Protein AF-X1S4Y1-F1 (afdb_monomer_lite)

Sequence (110 aa):
KPGKLRLITLTTATKDKNADFQKDFRKLRMRLLRRHLLMDYIRCRETTKSGLRHEHILFRGSYIEQVFLSHLWSEIHGTPVVDIRKVSGKRALASYLAKYASKGITARTS

InterPro domains:
  IPR056906 Replication-associated protein ORF2/G2P domain [PF23343] (7-104)

Foldseek 3Di:
DWAAKKKKKDKDPDLPPPQPVVVLVVVLVVVCVVVQAFAFWKKFWDADPVNIIMMMIITIGYDDPLQNSLVSSCVRRVGSDMDMGGQDDPVSVVVVVVVRVVRDMDGDHD

Secondary structure (DSSP, 8-state):
-PPEEEEEEEE-SS--TTS-HHHHHHHHHHHHHTTTSEEEEEEEEEE-TTS-EEEEEEEEES---HHHHHHHHHHHHS---EEEEE--SHHHHHHHHHHHHTT-EEEE--

Structure (mmCIF, N/CA/C/O backbone):
data_AF-X1S4Y1-F1
#
_entry.id   AF-X1S4Y1-F1
#
loop_
_atom_site.group_PDB
_atom_site.id
_atom_site.type_symbol
_atom_site.label_atom_id
_atom_site.label_alt_id
_atom_site.label_comp_id
_atom_site.label_asym_id
_atom_site.label_entity_id
_atom_site.label_seq_id
_atom_site.pdbx_PDB_ins_code
_atom_site.Cartn_x
_atom_site.Cartn_y
_atom_site.Cartn_z
_atom_site.occupancy
_atom_site.B_iso_or_equiv
_atom_site.auth_seq_id
_atom_site.auth_comp_id
_atom_site.auth_asym_id
_atom_site.auth_atom_id
_atom_site.pdbx_PDB_model_num
ATOM 1 N N . LYS A 1 1 ? -17.287 10.650 9.305 1.00 44.12 1 LYS A N 1
ATOM 2 C CA . LYS A 1 1 ? -16.535 9.747 10.222 1.00 44.12 1 LYS A CA 1
ATOM 3 C C . LYS A 1 1 ? -15.079 9.715 9.774 1.00 44.12 1 LYS A C 1
ATOM 5 O O . LYS A 1 1 ? -14.879 9.565 8.574 1.00 44.12 1 LYS A O 1
ATOM 10 N N . PRO A 1 2 ? -14.081 9.847 10.663 1.00 57.41 2 PRO A N 1
ATOM 11 C CA . PRO A 1 2 ? -12.692 9.656 10.255 1.00 57.41 2 PRO A CA 1
ATOM 12 C C . PRO A 1 2 ? -12.543 8.243 9.666 1.00 57.41 2 PRO A C 1
ATOM 14 O O . PRO A 1 2 ? -12.979 7.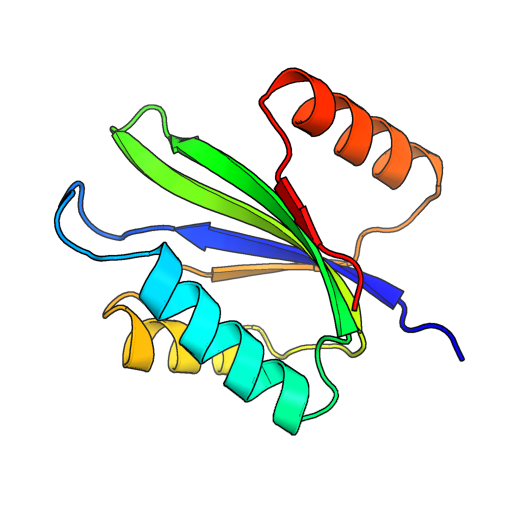271 10.285 1.00 57.41 2 PRO A O 1
ATOM 17 N N . GLY A 1 3 ? -12.018 8.131 8.440 1.00 67.31 3 GLY A N 1
ATOM 18 C CA . GLY A 1 3 ? -11.812 6.839 7.775 1.00 67.31 3 GLY A CA 1
ATOM 19 C C . GLY A 1 3 ? -10.973 5.884 8.634 1.00 67.31 3 GLY A C 1
ATOM 20 O O . GLY A 1 3 ? -10.201 6.319 9.489 1.00 67.31 3 GLY A O 1
ATOM 21 N N . LYS A 1 4 ? -11.113 4.567 8.438 1.00 80.81 4 LYS A N 1
ATOM 22 C CA . LYS A 1 4 ? -10.296 3.592 9.190 1.00 80.81 4 LYS A CA 1
ATOM 23 C C . LYS A 1 4 ? -8.836 3.657 8.715 1.00 80.81 4 LYS A C 1
ATOM 25 O O . LYS A 1 4 ? -8.577 3.923 7.540 1.00 80.81 4 LYS A O 1
ATOM 30 N N . LEU A 1 5 ? -7.900 3.381 9.624 1.00 84.31 5 LEU A N 1
ATOM 31 C CA . LEU A 1 5 ? -6.481 3.239 9.294 1.00 84.31 5 LEU A CA 1
ATOM 32 C C . LEU A 1 5 ? -6.218 1.902 8.600 1.00 84.31 5 LEU A C 1
ATOM 34 O O . LEU A 1 5 ? -6.747 0.858 8.996 1.00 84.31 5 LEU A O 1
ATOM 38 N N . ARG A 1 6 ? -5.406 1.948 7.550 1.00 86.44 6 ARG A N 1
ATOM 39 C CA . ARG A 1 6 ? -5.059 0.803 6.707 1.00 86.44 6 ARG A CA 1
ATOM 40 C C . ARG A 1 6 ? -3.612 0.899 6.264 1.00 86.44 6 ARG A C 1
ATOM 42 O O . ARG A 1 6 ? -3.057 1.990 6.184 1.00 86.44 6 ARG A O 1
ATOM 49 N N . LEU A 1 7 ? -3.032 -0.251 5.971 1.00 86.56 7 LEU A N 1
ATOM 50 C CA . LEU A 1 7 ? -1.685 -0.380 5.454 1.00 86.56 7 LEU A CA 1
ATOM 51 C C . LEU A 1 7 ? -1.748 -0.842 4.003 1.00 86.56 7 LEU A C 1
ATOM 53 O O . LEU A 1 7 ? -2.413 -1.832 3.714 1.00 86.56 7 LEU A O 1
ATOM 57 N N . ILE A 1 8 ? -1.030 -0.148 3.130 1.00 88.44 8 ILE A N 1
ATOM 58 C CA . ILE A 1 8 ? -0.677 -0.609 1.791 1.00 88.44 8 ILE A CA 1
ATOM 59 C C . ILE A 1 8 ? 0.820 -0.866 1.762 1.00 88.44 8 ILE A C 1
ATOM 61 O O . ILE A 1 8 ? 1.607 -0.099 2.315 1.00 88.44 8 ILE A O 1
ATOM 65 N N . THR A 1 9 ? 1.198 -1.918 1.066 1.00 88.06 9 THR A N 1
ATOM 66 C CA . THR A 1 9 ? 2.572 -2.267 0.765 1.00 88.06 9 THR A CA 1
ATOM 67 C C . THR A 1 9 ? 2.725 -2.326 -0.747 1.00 88.06 9 THR A C 1
ATOM 69 O O . THR A 1 9 ? 2.043 -3.114 -1.396 1.00 88.06 9 THR A O 1
ATOM 72 N N . LEU A 1 10 ? 3.608 -1.498 -1.305 1.00 87.50 10 LEU A N 1
ATOM 73 C CA . LEU A 1 10 ? 3.923 -1.452 -2.736 1.00 87.50 10 LEU A CA 1
ATOM 74 C C . LEU A 1 10 ? 5.340 -1.984 -2.959 1.00 87.50 10 LEU A C 1
ATO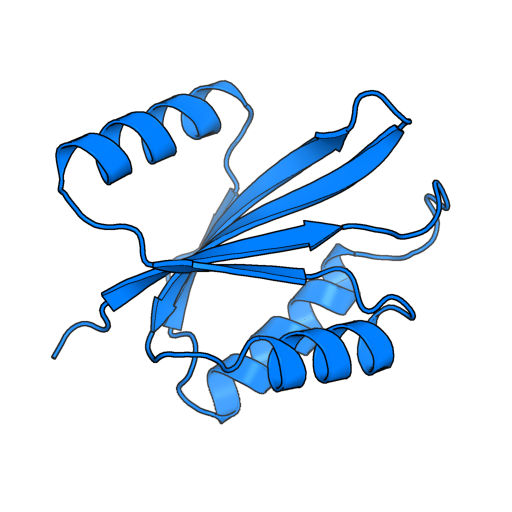M 76 O O . LEU A 1 10 ? 6.261 -1.550 -2.270 1.00 87.50 10 LEU A O 1
ATOM 80 N N . THR A 1 11 ? 5.535 -2.893 -3.915 1.00 81.44 11 THR A N 1
ATOM 81 C CA . THR A 1 11 ? 6.861 -3.474 -4.203 1.00 81.44 11 THR A CA 1
ATOM 82 C C . THR A 1 11 ? 7.207 -3.365 -5.689 1.00 81.44 11 THR A C 1
ATOM 84 O O . THR A 1 11 ? 6.342 -3.533 -6.552 1.00 81.44 11 THR A O 1
ATOM 87 N N . THR A 1 12 ? 8.476 -3.094 -6.001 1.00 76.12 12 THR A N 1
ATOM 88 C CA . THR A 1 12 ? 8.993 -3.158 -7.377 1.00 76.12 12 THR A CA 1
ATOM 89 C C . THR A 1 12 ? 9.243 -4.614 -7.779 1.00 76.12 12 THR A C 1
ATOM 91 O O . THR A 1 12 ? 9.718 -5.410 -6.975 1.00 76.12 12 THR A O 1
ATOM 94 N N . ALA A 1 13 ? 8.934 -4.987 -9.023 1.00 66.38 13 ALA A N 1
ATOM 95 C CA . ALA A 1 13 ? 9.224 -6.332 -9.540 1.00 66.38 13 ALA A CA 1
ATOM 96 C C . ALA A 1 13 ? 10.703 -6.495 -9.913 1.00 66.38 13 ALA A C 1
ATOM 98 O O . ALA A 1 13 ? 11.231 -7.603 -9.900 1.00 66.38 13 ALA A O 1
ATOM 99 N N . THR A 1 14 ? 11.383 -5.389 -10.220 1.00 64.81 14 THR A N 1
ATOM 100 C CA . THR A 1 14 ? 12.794 -5.372 -10.605 1.00 64.81 14 THR A CA 1
ATOM 101 C C . THR A 1 14 ? 13.596 -4.457 -9.680 1.00 64.81 14 THR A C 1
ATOM 103 O O . THR A 1 14 ? 13.056 -3.597 -8.976 1.00 64.81 14 THR A O 1
ATOM 106 N N . LYS A 1 15 ? 14.919 -4.652 -9.680 1.00 63.66 15 LYS A N 1
ATOM 107 C CA . LYS A 1 15 ? 15.894 -3.766 -9.021 1.00 63.66 15 LYS A CA 1
ATOM 108 C C . LYS A 1 15 ? 16.107 -2.459 -9.788 1.00 63.66 15 LYS A C 1
ATOM 110 O O . LYS A 1 15 ? 17.021 -1.712 -9.441 1.00 63.66 15 LYS A O 1
ATOM 115 N N . ASP A 1 16 ? 15.339 -2.227 -10.853 1.00 62.84 16 ASP A N 1
ATOM 116 C CA . ASP A 1 16 ? 15.566 -1.100 -11.737 1.00 62.84 16 ASP A CA 1
ATOM 117 C C . ASP A 1 16 ? 15.399 0.205 -10.956 1.00 62.84 16 ASP A C 1
ATOM 119 O O . ASP A 1 16 ? 14.322 0.552 -10.465 1.00 62.84 16 ASP A O 1
ATOM 123 N N . LYS A 1 17 ? 16.523 0.900 -10.785 1.00 53.41 17 LYS A N 1
ATOM 124 C CA . LYS A 1 17 ? 16.618 2.135 -10.009 1.00 53.41 17 LYS A CA 1
ATOM 125 C C . LYS A 1 17 ? 16.014 3.320 -10.766 1.00 53.41 17 LYS A C 1
ATOM 127 O O . LYS A 1 17 ? 15.794 4.359 -10.147 1.00 53.41 17 LYS A O 1
ATOM 132 N N . ASN A 1 18 ? 15.741 3.158 -12.066 1.00 51.59 18 ASN A N 1
ATOM 133 C CA . ASN A 1 18 ? 15.271 4.223 -12.950 1.00 51.59 18 ASN A CA 1
ATOM 134 C C . ASN A 1 18 ? 13.748 4.407 -12.934 1.00 51.59 18 ASN A C 1
ATOM 136 O O . ASN A 1 18 ? 13.255 5.434 -13.402 1.00 51.59 18 ASN A O 1
ATOM 140 N N . ALA A 1 19 ? 12.986 3.464 -12.368 1.00 62.38 19 ALA A N 1
ATOM 141 C CA . ALA A 1 19 ? 11.562 3.669 -12.146 1.00 62.38 19 ALA A CA 1
ATOM 142 C C . ALA A 1 19 ? 11.365 4.727 -11.047 1.00 62.38 19 ALA A C 1
ATOM 144 O O . ALA A 1 19 ? 11.652 4.496 -9.866 1.00 62.38 19 ALA A O 1
ATOM 145 N N . ASP A 1 20 ? 10.873 5.908 -11.430 1.00 78.31 20 ASP A N 1
ATOM 146 C CA . ASP A 1 20 ? 10.588 6.997 -10.498 1.00 78.31 20 ASP A CA 1
ATOM 147 C C . ASP A 1 20 ? 9.349 6.666 -9.649 1.00 78.31 20 ASP A C 1
ATOM 149 O O . ASP A 1 20 ? 8.230 7.141 -9.866 1.00 78.31 20 ASP A O 1
ATOM 153 N N . PHE A 1 21 ? 9.569 5.846 -8.623 1.00 81.81 21 PHE A N 1
ATOM 154 C CA . PHE A 1 21 ? 8.552 5.437 -7.660 1.00 81.81 21 PHE A CA 1
ATOM 155 C C . PHE A 1 21 ? 7.864 6.650 -7.017 1.00 81.81 21 PHE A C 1
ATOM 157 O O . PHE A 1 21 ? 6.698 6.579 -6.641 1.00 81.81 21 PHE A O 1
ATOM 164 N N . GLN A 1 22 ? 8.559 7.784 -6.857 1.00 84.12 22 GLN A N 1
ATOM 165 C CA . GLN A 1 22 ? 7.954 8.993 -6.298 1.00 84.12 22 GLN A CA 1
ATOM 166 C C . GLN A 1 22 ? 6.885 9.550 -7.242 1.00 84.12 22 GLN A C 1
ATOM 168 O O . GLN A 1 22 ? 5.778 9.871 -6.790 1.00 84.12 22 GLN A O 1
ATOM 173 N N . LYS A 1 23 ? 7.196 9.643 -8.537 1.00 88.19 23 LYS A N 1
ATOM 174 C CA . LYS A 1 23 ? 6.254 10.050 -9.588 1.00 88.19 23 LYS A CA 1
ATOM 175 C C . LYS A 1 23 ? 5.087 9.074 -9.708 1.00 88.19 23 LYS A C 1
ATOM 177 O O . LYS A 1 23 ? 3.935 9.509 -9.768 1.00 88.19 23 LYS A O 1
ATOM 182 N N . ASP A 1 24 ? 5.355 7.777 -9.674 1.00 89.56 24 ASP A N 1
ATOM 183 C CA . ASP A 1 24 ? 4.323 6.745 -9.797 1.00 89.56 24 ASP A CA 1
ATOM 184 C C . ASP A 1 24 ? 3.409 6.690 -8.576 1.00 89.56 24 ASP A C 1
ATOM 186 O O . ASP A 1 24 ? 2.181 6.716 -8.703 1.00 89.56 24 ASP A O 1
ATOM 190 N N . PHE A 1 25 ? 3.979 6.773 -7.375 1.00 89.00 25 PHE A N 1
ATOM 191 C CA . PHE A 1 25 ? 3.195 6.917 -6.156 1.00 89.00 25 PHE A CA 1
ATOM 192 C C . PHE A 1 25 ? 2.342 8.193 -6.177 1.00 89.00 25 PHE A C 1
ATOM 194 O O . PHE A 1 25 ? 1.188 8.169 -5.748 1.00 89.00 25 PHE A O 1
ATOM 201 N N . ARG A 1 26 ? 2.852 9.313 -6.717 1.00 91.06 26 ARG A N 1
ATOM 202 C CA . ARG A 1 26 ? 2.054 10.541 -6.881 1.00 91.06 26 ARG A CA 1
ATOM 203 C C . ARG A 1 26 ? 0.845 10.300 -7.786 1.00 91.06 26 ARG A C 1
ATOM 205 O O . ARG A 1 26 ? -0.252 10.731 -7.426 1.00 91.06 26 ARG A O 1
ATOM 212 N N . LYS A 1 27 ? 1.005 9.603 -8.916 1.00 93.38 27 LYS A N 1
ATOM 213 C CA . LYS A 1 27 ? -0.121 9.239 -9.798 1.00 93.38 27 LYS A CA 1
ATOM 214 C C . LYS A 1 27 ? -1.136 8.363 -9.061 1.00 93.38 27 LYS A C 1
ATOM 216 O O . LYS A 1 27 ? -2.328 8.674 -9.098 1.00 93.38 27 LYS A O 1
ATOM 221 N N . LEU A 1 28 ? -0.672 7.328 -8.355 1.00 92.50 28 LEU A N 1
ATOM 222 C CA . LEU A 1 28 ? -1.529 6.430 -7.577 1.00 92.50 28 LEU A CA 1
ATOM 223 C C . LEU A 1 28 ? -2.327 7.219 -6.534 1.00 92.50 28 LEU A C 1
ATOM 225 O O . LEU A 1 28 ? -3.557 7.170 -6.530 1.00 92.50 28 LEU A O 1
ATOM 229 N N . ARG A 1 29 ? -1.642 8.029 -5.719 1.00 92.19 29 ARG A N 1
ATOM 230 C CA . ARG A 1 29 ? -2.257 8.910 -4.717 1.00 92.19 29 ARG A CA 1
ATOM 231 C C . ARG A 1 29 ? -3.346 9.783 -5.336 1.00 92.19 29 ARG A C 1
ATOM 233 O O . ARG A 1 29 ? -4.447 9.835 -4.801 1.00 92.19 29 ARG A O 1
ATOM 240 N N . MET A 1 30 ? -3.077 10.444 -6.463 1.00 94.06 30 MET A N 1
ATOM 241 C CA . MET A 1 30 ? -4.067 11.306 -7.125 1.00 94.06 30 MET A CA 1
ATOM 242 C C . MET A 1 30 ? -5.283 10.529 -7.648 1.00 94.06 30 MET A C 1
ATOM 244 O O . MET A 1 30 ? -6.391 11.064 -7.675 1.00 94.06 30 MET A O 1
ATOM 248 N N . ARG A 1 31 ? -5.117 9.271 -8.075 1.00 94.62 31 ARG A N 1
ATOM 249 C CA . ARG A 1 31 ? -6.246 8.415 -8.476 1.00 94.62 31 ARG A CA 1
ATOM 250 C C . ARG A 1 31 ? -7.086 7.964 -7.283 1.00 94.62 31 ARG A C 1
ATOM 252 O O . ARG A 1 31 ? -8.307 7.907 -7.426 1.00 94.62 31 ARG A O 1
ATOM 259 N N . LEU A 1 32 ? -6.454 7.678 -6.144 1.00 93.06 32 LEU A N 1
ATOM 260 C CA . LEU A 1 32 ? -7.134 7.292 -4.903 1.00 93.06 32 LEU A CA 1
ATOM 261 C C . LEU A 1 32 ? -7.839 8.480 -4.231 1.00 93.06 32 LEU A C 1
ATOM 263 O O . LEU A 1 32 ? -8.975 8.331 -3.787 1.00 93.06 32 LEU A O 1
ATOM 267 N N . LEU A 1 33 ? -7.215 9.663 -4.220 1.00 91.56 33 LEU A N 1
ATOM 268 C CA . LEU A 1 33 ? -7.809 10.904 -3.702 1.00 91.56 33 LEU A CA 1
ATOM 269 C C . LEU A 1 33 ? -9.071 11.296 -4.470 1.00 91.56 33 LEU A C 1
ATOM 271 O O . LEU A 1 33 ? -10.102 11.532 -3.855 1.00 91.56 33 LEU A O 1
ATOM 275 N N . ARG A 1 34 ? -9.025 11.286 -5.812 1.00 92.81 34 ARG A N 1
ATOM 276 C CA . ARG A 1 34 ? -10.195 11.591 -6.662 1.00 92.81 34 ARG A CA 1
ATOM 277 C C . ARG A 1 34 ? -11.378 10.641 -6.443 1.00 92.81 34 ARG A C 1
ATOM 279 O O . ARG A 1 34 ? -12.505 10.986 -6.764 1.00 92.81 34 ARG A O 1
ATOM 286 N N . ARG A 1 35 ? -11.119 9.446 -5.906 1.00 93.00 35 ARG A N 1
ATOM 287 C CA . ARG A 1 35 ? -12.131 8.438 -5.559 1.00 93.00 35 ARG A CA 1
ATOM 288 C C . ARG A 1 35 ? -12.528 8.477 -4.080 1.00 93.00 35 ARG A C 1
ATOM 290 O O . ARG A 1 35 ? -13.277 7.612 -3.644 1.00 93.00 35 ARG A O 1
ATOM 297 N N . HIS A 1 36 ? -12.012 9.431 -3.301 1.00 90.19 36 HIS A N 1
ATOM 298 C CA . HIS A 1 36 ? -12.228 9.535 -1.853 1.00 90.19 36 HIS A CA 1
ATOM 299 C C . HIS A 1 36 ? -11.806 8.265 -1.082 1.00 90.19 36 HIS A C 1
ATOM 301 O O . HIS A 1 36 ? -12.352 7.935 -0.028 1.00 90.19 36 HIS A O 1
ATOM 307 N N . LEU A 1 37 ? -10.820 7.529 -1.612 1.00 90.06 37 LEU A N 1
ATOM 308 C CA . LEU A 1 37 ? -10.343 6.263 -1.043 1.00 90.06 37 LEU A CA 1
ATOM 309 C C . LEU A 1 37 ? -9.176 6.444 -0.070 1.00 90.06 37 LEU A C 1
ATOM 311 O O . LEU A 1 37 ? -8.995 5.621 0.824 1.00 90.06 37 LEU A O 1
ATOM 315 N N . LEU A 1 38 ? -8.409 7.522 -0.224 1.00 90.00 38 LEU A N 1
ATOM 316 C CA . LEU A 1 38 ? -7.263 7.889 0.605 1.00 90.00 38 LEU A CA 1
ATOM 317 C C . LEU A 1 38 ? -7.365 9.378 0.934 1.00 90.00 38 LEU A C 1
ATOM 319 O O . LEU A 1 38 ? -7.667 10.154 0.037 1.00 90.00 38 LEU A O 1
ATOM 323 N N . MET A 1 39 ? -7.109 9.765 2.185 1.00 85.00 39 MET A N 1
ATOM 324 C CA . MET A 1 39 ? -7.060 11.168 2.625 1.00 85.00 39 MET A CA 1
ATOM 325 C C . MET A 1 39 ? -5.648 11.529 3.093 1.00 85.00 39 MET A C 1
ATOM 327 O O . MET A 1 39 ? -4.917 12.207 2.379 1.00 85.00 39 MET A O 1
ATOM 331 N N . ASP A 1 40 ? -5.224 10.969 4.227 1.00 84.75 40 ASP A N 1
ATOM 332 C CA . ASP A 1 40 ? -3.905 11.205 4.821 1.00 84.75 40 ASP A CA 1
ATOM 333 C C . ASP A 1 40 ? -3.048 9.954 4.764 1.00 84.75 40 ASP A C 1
ATOM 335 O O . ASP A 1 40 ? -3.579 8.836 4.803 1.00 84.75 40 ASP A O 1
ATOM 339 N N . TYR A 1 41 ? -1.726 10.131 4.717 1.00 87.69 41 TYR A N 1
ATOM 340 C CA . TYR A 1 41 ? -0.816 8.999 4.733 1.00 87.69 41 TYR A CA 1
ATOM 341 C C . TYR A 1 41 ? 0.557 9.301 5.343 1.00 87.69 41 TYR A C 1
ATOM 343 O O . TYR A 1 41 ? 1.099 10.403 5.268 1.00 87.69 41 TYR A O 1
ATOM 351 N N . ILE A 1 42 ? 1.153 8.251 5.894 1.00 85.00 42 ILE A N 1
ATOM 352 C CA . ILE A 1 42 ? 2.549 8.182 6.304 1.00 85.00 42 ILE A CA 1
ATOM 353 C C . ILE A 1 42 ? 3.212 7.131 5.428 1.00 85.00 42 ILE A C 1
ATOM 355 O O . ILE A 1 42 ? 2.686 6.027 5.274 1.00 85.00 42 ILE A O 1
ATOM 359 N N . ARG A 1 43 ? 4.361 7.474 4.846 1.00 85.62 43 ARG A N 1
ATOM 360 C CA . ARG A 1 43 ? 5.093 6.601 3.931 1.00 85.62 43 ARG A CA 1
ATOM 361 C C . ARG A 1 43 ? 6.482 6.304 4.476 1.00 85.62 43 ARG A C 1
ATOM 363 O O . ARG A 1 43 ? 7.214 7.220 4.853 1.00 85.62 43 ARG A O 1
ATOM 370 N N . CYS A 1 44 ? 6.843 5.029 4.466 1.00 81.69 44 CYS A N 1
ATOM 371 C CA . CYS A 1 44 ? 8.171 4.548 4.808 1.00 81.69 44 CYS A CA 1
ATOM 372 C C . CYS A 1 44 ? 8.761 3.787 3.621 1.00 81.69 44 CYS A C 1
ATOM 374 O O . CYS A 1 44 ? 8.081 2.976 2.987 1.00 81.69 44 CYS A O 1
ATOM 376 N N . ARG A 1 45 ? 10.017 4.099 3.306 1.00 83.25 45 ARG A N 1
ATOM 377 C CA . ARG A 1 45 ? 10.764 3.492 2.207 1.00 83.25 45 ARG A CA 1
ATOM 378 C C . ARG A 1 45 ? 11.658 2.406 2.779 1.00 83.25 45 ARG A C 1
ATOM 380 O O . ARG A 1 45 ? 12.491 2.696 3.627 1.00 83.25 45 ARG A O 1
ATOM 387 N N . GLU A 1 46 ? 11.498 1.187 2.292 1.00 79.50 46 GLU A N 1
ATOM 388 C CA . GLU A 1 46 ? 12.359 0.061 2.626 1.00 79.50 46 GLU A CA 1
ATOM 389 C C . GLU A 1 46 ? 12.960 -0.550 1.360 1.00 79.50 46 GLU A C 1
ATOM 391 O O . GLU A 1 46 ? 12.440 -0.428 0.247 1.00 79.50 46 GLU A O 1
ATOM 396 N N . THR A 1 47 ? 14.074 -1.242 1.553 1.00 79.25 47 THR A N 1
ATOM 397 C CA . THR A 1 47 ? 14.659 -2.120 0.549 1.00 79.25 47 THR A CA 1
ATOM 398 C C . THR A 1 47 ? 14.600 -3.528 1.118 1.00 79.25 47 THR A C 1
ATOM 400 O O . THR A 1 47 ? 15.062 -3.778 2.231 1.00 79.25 47 THR A O 1
ATOM 403 N N . THR A 1 48 ? 13.989 -4.451 0.381 1.00 76.94 48 THR A N 1
ATOM 404 C CA . THR A 1 48 ? 13.963 -5.871 0.755 1.00 76.94 48 THR A CA 1
ATOM 405 C C . THR A 1 48 ? 15.380 -6.448 0.798 1.00 76.94 48 THR A C 1
ATOM 407 O O . THR A 1 48 ? 16.299 -5.916 0.175 1.00 76.94 48 THR A O 1
ATOM 410 N N . LYS A 1 49 ? 15.562 -7.598 1.462 1.00 78.06 49 LYS A N 1
ATOM 411 C CA . LYS A 1 49 ? 16.846 -8.328 1.458 1.00 78.06 49 LYS A CA 1
ATOM 412 C C . LYS A 1 49 ? 17.337 -8.662 0.042 1.00 78.06 49 LYS A C 1
ATOM 414 O O . LYS A 1 49 ? 18.537 -8.710 -0.190 1.00 78.06 49 LYS A O 1
ATOM 419 N N . SER A 1 50 ? 16.416 -8.863 -0.903 1.00 75.56 50 SER A N 1
ATOM 420 C CA . SER A 1 50 ? 16.724 -9.126 -2.311 1.00 75.56 50 SER A CA 1
ATOM 421 C C . SER A 1 50 ? 17.035 -7.862 -3.120 1.00 75.56 50 SER A C 1
ATOM 423 O O . SER A 1 50 ? 17.320 -7.968 -4.309 1.00 75.56 50 SER A O 1
ATOM 425 N N . GLY A 1 51 ? 17.017 -6.672 -2.509 1.00 75.88 51 GLY A N 1
ATOM 426 C CA . GLY A 1 51 ? 17.349 -5.399 -3.154 1.00 75.88 51 GLY A CA 1
ATOM 427 C C . GLY A 1 51 ? 16.184 -4.717 -3.878 1.00 75.88 51 GLY A C 1
ATOM 428 O O . GLY A 1 51 ? 16.400 -3.698 -4.527 1.00 75.88 51 GLY A O 1
ATOM 429 N N . LEU A 1 52 ? 14.963 -5.252 -3.786 1.00 78.19 52 LEU A N 1
ATOM 430 C CA . LEU A 1 52 ? 13.764 -4.619 -4.347 1.00 78.19 52 LEU A CA 1
ATOM 431 C C . LEU A 1 52 ? 13.291 -3.475 -3.456 1.00 78.19 52 LEU A C 1
ATOM 433 O O . LEU A 1 52 ? 13.313 -3.601 -2.226 1.00 78.19 52 LEU A O 1
ATOM 437 N N . ARG A 1 53 ? 12.810 -2.393 -4.069 1.00 81.19 53 ARG A N 1
ATOM 438 C CA . ARG A 1 53 ? 12.220 -1.268 -3.344 1.00 81.19 53 ARG A CA 1
ATOM 439 C C . ARG A 1 53 ? 10.816 -1.650 -2.884 1.00 81.19 53 ARG A C 1
ATOM 441 O O . ARG A 1 53 ? 10.002 -2.144 -3.662 1.00 81.19 53 ARG A O 1
ATOM 448 N N . HIS A 1 54 ? 10.558 -1.432 -1.605 1.00 83.94 54 HIS A N 1
ATOM 449 C CA . HIS A 1 54 ? 9.369 -1.889 -0.906 1.00 83.94 54 HIS A CA 1
ATOM 450 C C . HIS A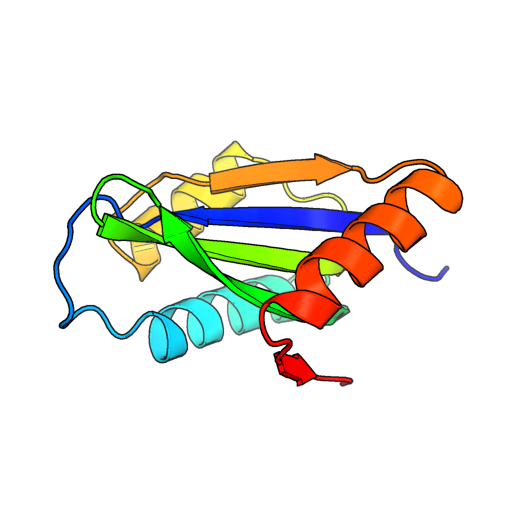 1 54 ? 8.894 -0.775 0.010 1.00 83.94 54 HIS A C 1
ATOM 452 O O . HIS A 1 54 ? 9.623 -0.316 0.882 1.00 83.94 54 HIS A O 1
ATOM 458 N N . GLU A 1 55 ? 7.683 -0.290 -0.197 1.00 85.81 55 GLU A N 1
ATOM 459 C CA . GLU A 1 55 ? 7.207 0.881 0.517 1.00 85.81 55 GLU A CA 1
ATOM 460 C C . GLU A 1 55 ? 5.918 0.609 1.261 1.00 85.81 55 GLU A C 1
ATOM 462 O O . GLU A 1 55 ? 4.926 0.152 0.693 1.00 85.81 55 GLU A O 1
ATOM 467 N N . HIS A 1 56 ? 5.937 0.955 2.543 1.00 86.25 56 HIS A N 1
ATOM 468 C CA . HIS A 1 56 ? 4.790 0.853 3.422 1.00 86.25 56 HIS A CA 1
ATOM 469 C C . HIS A 1 56 ? 4.097 2.205 3.516 1.00 86.25 56 HIS A C 1
ATOM 471 O O . HIS A 1 56 ? 4.714 3.224 3.835 1.00 86.25 56 HIS A O 1
ATOM 477 N N . ILE A 1 57 ? 2.795 2.206 3.267 1.00 87.56 57 ILE A N 1
ATOM 478 C CA . ILE A 1 57 ? 1.934 3.379 3.312 1.00 87.56 57 ILE A CA 1
ATOM 479 C C . ILE A 1 57 ? 0.828 3.111 4.323 1.00 87.56 57 ILE A C 1
ATOM 481 O O . ILE A 1 57 ? -0.113 2.362 4.061 1.00 87.56 57 ILE A O 1
ATOM 485 N N . LEU A 1 58 ? 0.931 3.739 5.488 1.00 86.81 58 LEU A N 1
ATOM 486 C CA . LEU A 1 58 ? -0.175 3.806 6.430 1.00 86.81 58 LEU A CA 1
ATOM 487 C C . LEU A 1 58 ? -1.078 4.955 5.998 1.00 86.81 58 LEU A C 1
ATOM 489 O O . LEU A 1 58 ? -0.615 6.088 5.926 1.00 86.81 58 LEU A O 1
ATOM 493 N N . PHE A 1 59 ? -2.351 4.691 5.737 1.00 87.56 59 PHE A N 1
ATOM 494 C CA . PHE A 1 59 ? -3.278 5.716 5.279 1.00 87.56 59 PHE A CA 1
ATOM 495 C C . PHE A 1 59 ? -4.610 5.687 6.020 1.00 87.56 59 PHE A C 1
ATOM 497 O O . PHE A 1 59 ? -5.031 4.670 6.582 1.00 87.56 59 PHE A O 1
ATOM 504 N N . ARG A 1 60 ? -5.289 6.833 5.989 1.00 86.88 60 ARG A N 1
ATOM 505 C CA . ARG A 1 60 ? -6.670 7.010 6.435 1.00 86.88 60 ARG A CA 1
ATOM 506 C C . ARG A 1 60 ? -7.583 7.060 5.216 1.00 86.88 60 ARG A C 1
ATOM 508 O O . ARG A 1 60 ? -7.342 7.852 4.308 1.00 86.88 60 ARG A O 1
ATOM 515 N N . GLY A 1 61 ? -8.639 6.247 5.197 1.00 86.00 61 GLY A N 1
ATOM 516 C CA . GLY A 1 61 ? -9.577 6.262 4.074 1.00 86.00 61 GLY A CA 1
ATOM 517 C C . GLY A 1 61 ? -10.628 5.157 4.090 1.00 86.00 61 GLY A C 1
ATOM 518 O O . GLY A 1 61 ? -10.976 4.612 5.148 1.00 86.00 61 GLY A O 1
ATOM 519 N N . SER A 1 62 ? -11.135 4.837 2.904 1.00 87.62 62 SER A N 1
ATOM 520 C CA . SER A 1 62 ? -12.094 3.755 2.659 1.00 87.62 62 SER A CA 1
ATOM 521 C C . SER A 1 62 ? -11.372 2.434 2.391 1.00 87.62 62 SER A C 1
ATOM 523 O O . SER A 1 62 ? -10.144 2.376 2.340 1.00 87.62 62 SER A O 1
ATOM 525 N N . TYR A 1 63 ? -12.121 1.331 2.334 1.00 84.62 63 TYR A N 1
ATOM 526 C CA . TYR A 1 63 ? -11.540 0.072 1.873 1.00 84.62 63 TYR A CA 1
ATOM 527 C C . TYR A 1 63 ? -11.216 0.193 0.383 1.00 84.62 63 TYR A C 1
ATOM 529 O O . TYR A 1 63 ? -11.948 0.852 -0.351 1.00 84.62 63 TYR A O 1
ATOM 537 N N . ILE A 1 64 ? -10.095 -0.390 -0.024 1.00 88.75 64 ILE A N 1
ATOM 538 C CA . ILE A 1 64 ? -9.664 -0.444 -1.415 1.00 88.75 64 ILE A CA 1
ATOM 539 C C . ILE A 1 64 ? -9.529 -1.924 -1.725 1.00 88.75 64 ILE A C 1
ATOM 541 O O . ILE A 1 64 ? -8.766 -2.615 -1.051 1.00 88.75 64 ILE A O 1
ATOM 545 N N . GLU A 1 65 ? -10.282 -2.396 -2.710 1.00 89.81 65 GLU A N 1
ATOM 546 C CA . GLU A 1 65 ? -10.170 -3.772 -3.184 1.00 89.81 65 GLU A CA 1
ATOM 547 C C . GLU A 1 65 ? -8.730 -4.048 -3.626 1.00 89.81 65 GLU A C 1
ATOM 549 O O . GLU A 1 65 ? -8.139 -3.261 -4.374 1.00 89.81 65 GLU A O 1
ATOM 554 N N . GLN A 1 66 ? -8.155 -5.161 -3.165 1.00 88.75 66 GLN A N 1
ATOM 555 C CA . GLN A 1 66 ? -6.765 -5.506 -3.474 1.00 88.75 66 GLN A CA 1
ATOM 556 C C . GLN A 1 66 ? -6.557 -5.656 -4.983 1.00 88.75 66 GLN A C 1
ATOM 558 O O . GLN A 1 66 ? -5.604 -5.104 -5.523 1.00 88.75 66 GLN A O 1
ATOM 563 N N . VAL A 1 67 ? -7.491 -6.325 -5.666 1.00 90.38 67 VAL A N 1
ATOM 564 C CA . VAL A 1 67 ? -7.465 -6.526 -7.122 1.00 90.38 67 VAL A CA 1
ATOM 565 C C . VAL A 1 67 ? -7.429 -5.183 -7.853 1.00 90.38 67 VAL A C 1
ATOM 567 O O . VAL A 1 67 ? -6.559 -4.949 -8.689 1.00 90.38 67 VAL A O 1
ATOM 570 N N . PHE A 1 68 ? -8.302 -4.247 -7.476 1.00 91.69 68 PHE A N 1
ATOM 571 C CA . PHE A 1 68 ? -8.325 -2.900 -8.050 1.00 91.69 68 PHE A CA 1
ATOM 572 C C . PHE A 1 68 ? -7.006 -2.148 -7.831 1.00 91.69 68 PHE A C 1
ATOM 574 O O . PHE A 1 68 ? -6.488 -1.505 -8.746 1.00 91.69 68 PHE A O 1
ATOM 581 N N . LEU A 1 69 ? -6.447 -2.232 -6.623 1.00 90.56 69 LEU A N 1
ATOM 5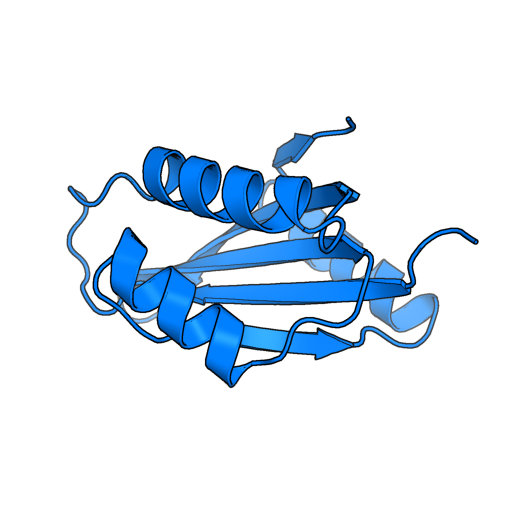82 C CA . LEU A 1 69 ? -5.196 -1.560 -6.296 1.00 90.56 69 LEU A CA 1
ATOM 583 C C . LEU A 1 69 ? -4.006 -2.160 -7.059 1.00 90.56 69 LEU A C 1
ATOM 585 O O . LEU A 1 69 ? -3.176 -1.405 -7.565 1.00 90.56 69 LEU A O 1
ATOM 589 N N . SER A 1 70 ? -3.953 -3.487 -7.188 1.00 89.31 70 SER A N 1
ATOM 590 C CA . SER A 1 70 ? -2.964 -4.201 -8.000 1.00 89.31 70 SER A CA 1
ATOM 591 C C . SER A 1 70 ? -3.059 -3.828 -9.477 1.00 89.31 70 SER A C 1
ATOM 593 O O . SER A 1 70 ? -2.028 -3.564 -10.089 1.00 89.31 70 SER A O 1
ATOM 595 N N . HIS A 1 71 ? -4.267 -3.721 -10.043 1.00 91.19 71 HIS A N 1
ATOM 596 C CA . HIS A 1 71 ? -4.448 -3.254 -11.423 1.00 91.19 71 HIS A CA 1
ATOM 597 C C . HIS A 1 71 ? -3.960 -1.817 -11.614 1.00 91.19 71 HIS A C 1
ATOM 599 O O . HIS A 1 71 ? -3.200 -1.550 -12.543 1.00 91.19 71 HIS A O 1
ATOM 605 N N . LEU A 1 72 ? -4.333 -0.898 -10.716 1.00 91.44 72 LEU A N 1
ATOM 606 C CA . LEU A 1 72 ? -3.860 0.487 -10.776 1.00 91.44 72 LEU A CA 1
ATOM 607 C C . LEU A 1 72 ? -2.337 0.584 -10.678 1.00 91.44 72 LEU A C 1
ATOM 609 O O . LEU A 1 72 ? -1.730 1.394 -11.377 1.00 91.44 72 LEU A O 1
ATOM 613 N N . TRP A 1 73 ? -1.721 -0.198 -9.792 1.00 89.19 73 TRP A N 1
ATOM 614 C CA . TRP A 1 73 ? -0.271 -0.194 -9.639 1.00 89.19 73 TRP A CA 1
ATOM 615 C C . TRP A 1 73 ? 0.426 -0.802 -10.856 1.00 89.19 73 TRP A C 1
ATOM 617 O O . TRP A 1 73 ? 1.390 -0.220 -11.347 1.00 89.19 73 TRP A O 1
ATOM 627 N N . SER A 1 74 ? -0.129 -1.875 -11.422 1.00 88.62 74 SER A N 1
ATOM 628 C CA . SER A 1 74 ? 0.372 -2.476 -12.658 1.00 88.62 74 SER A CA 1
ATOM 629 C C . SER A 1 74 ? 0.296 -1.513 -13.841 1.00 88.62 74 SER A C 1
ATOM 631 O O . SER A 1 74 ? 1.236 -1.443 -14.621 1.00 88.62 74 SER A O 1
ATOM 633 N N . GLU A 1 75 ? -0.780 -0.737 -13.964 1.00 89.31 75 GLU A N 1
ATOM 634 C CA . GLU A 1 75 ? -0.929 0.269 -15.023 1.00 89.31 75 GLU A CA 1
ATOM 635 C C . GLU A 1 75 ? 0.069 1.429 -14.863 1.00 89.31 75 GLU A C 1
ATOM 637 O O . GLU A 1 75 ? 0.590 1.959 -15.840 1.00 89.31 75 GLU A O 1
ATOM 642 N N . ILE A 1 76 ? 0.329 1.853 -13.624 1.00 89.38 76 ILE A N 1
ATOM 643 C CA . ILE A 1 76 ? 1.169 3.021 -13.338 1.00 89.38 76 ILE A CA 1
ATOM 644 C C . ILE A 1 76 ? 2.660 2.683 -13.378 1.00 89.38 76 ILE A C 1
ATOM 646 O O . ILE A 1 76 ? 3.445 3.484 -13.882 1.00 89.38 76 ILE A O 1
ATOM 650 N N . HIS A 1 77 ? 3.026 1.556 -12.776 1.00 84.56 77 HIS A N 1
ATOM 651 C CA . HIS A 1 77 ? 4.396 1.187 -12.432 1.00 84.56 77 HIS A CA 1
ATOM 652 C C . HIS A 1 77 ? 4.866 -0.089 -13.150 1.00 84.56 77 HIS A C 1
ATOM 654 O O . HIS A 1 77 ? 6.035 -0.450 -13.067 1.00 84.56 77 HIS A O 1
ATOM 660 N N . GLY A 1 78 ? 3.969 -0.789 -13.853 1.00 81.81 78 GLY A N 1
ATOM 661 C CA . GLY A 1 78 ? 4.287 -2.019 -14.581 1.00 81.81 78 GLY A CA 1
ATOM 662 C C . GLY A 1 78 ? 4.335 -3.279 -13.714 1.00 81.81 78 GLY A C 1
ATOM 663 O O . GLY A 1 78 ? 4.749 -4.326 -14.202 1.00 81.81 78 GLY A O 1
ATOM 664 N N . THR A 1 79 ? 3.944 -3.213 -12.432 1.00 74.81 79 THR A N 1
ATOM 665 C CA . THR A 1 79 ? 4.001 -4.362 -11.510 1.00 74.81 79 THR A CA 1
ATOM 666 C C . THR A 1 79 ? 2.716 -4.493 -10.680 1.00 74.81 79 THR A C 1
ATOM 668 O O . THR A 1 79 ? 2.214 -3.493 -10.170 1.00 74.81 79 THR A O 1
ATOM 671 N N . PRO A 1 80 ? 2.158 -5.705 -10.490 1.00 69.06 80 PRO A N 1
ATOM 672 C CA . PRO A 1 80 ? 0.906 -5.882 -9.746 1.00 69.06 80 PRO A CA 1
ATOM 673 C C . PRO A 1 80 ? 1.105 -6.059 -8.230 1.00 69.06 80 PRO A C 1
ATOM 675 O O . PRO A 1 80 ? 0.134 -6.297 -7.507 1.00 69.06 80 PRO A O 1
ATOM 678 N N . VAL A 1 81 ? 2.350 -5.996 -7.732 1.00 69.56 81 VAL A N 1
ATOM 679 C CA . VAL A 1 81 ? 2.690 -6.422 -6.365 1.00 69.56 81 VAL A CA 1
ATOM 680 C C . VAL A 1 81 ? 2.230 -5.386 -5.342 1.00 69.56 81 VAL A C 1
ATOM 682 O O . VAL A 1 81 ? 2.944 -4.429 -5.025 1.00 69.56 81 VAL A O 1
ATOM 685 N N . VAL A 1 82 ? 1.028 -5.615 -4.813 1.00 74.00 82 VAL A N 1
ATOM 686 C CA . VAL A 1 82 ? 0.421 -4.820 -3.750 1.00 74.00 82 VAL A CA 1
ATOM 687 C C . VAL A 1 82 ? -0.218 -5.722 -2.698 1.00 74.00 82 VAL A C 1
ATOM 689 O O . VAL A 1 82 ? -0.947 -6.658 -3.021 1.00 74.00 82 VAL A O 1
ATOM 692 N N . ASP A 1 83 ? 0.027 -5.407 -1.429 1.00 80.06 83 ASP A N 1
ATOM 693 C CA . ASP A 1 83 ? -0.648 -6.006 -0.274 1.00 80.06 83 ASP A CA 1
ATOM 694 C C . ASP A 1 83 ? -1.378 -4.897 0.496 1.00 80.06 83 ASP A C 1
ATOM 696 O O . ASP A 1 83 ? -0.806 -3.837 0.760 1.00 80.06 83 ASP A O 1
ATOM 700 N N . ILE A 1 84 ? -2.658 -5.108 0.816 1.00 80.25 84 ILE A N 1
ATOM 701 C CA . ILE A 1 84 ? -3.459 -4.172 1.610 1.00 80.25 84 ILE A CA 1
ATOM 702 C C . ILE A 1 84 ? -4.049 -4.878 2.823 1.00 80.25 84 ILE A C 1
ATOM 704 O O . ILE A 1 84 ? -4.722 -5.900 2.714 1.00 80.25 84 ILE A O 1
ATOM 708 N N . ARG A 1 85 ? -3.824 -4.309 4.009 1.00 80.44 85 ARG A N 1
ATOM 709 C CA . ARG A 1 85 ? -4.283 -4.884 5.277 1.00 80.44 85 ARG A CA 1
ATOM 710 C C . ARG A 1 85 ? -4.953 -3.835 6.145 1.00 80.44 85 ARG A C 1
ATOM 712 O O . ARG A 1 85 ? -4.528 -2.681 6.236 1.00 80.44 85 ARG A O 1
ATOM 719 N N . LYS A 1 86 ? -6.017 -4.244 6.833 1.00 79.94 86 LYS A N 1
ATOM 720 C CA . LYS A 1 86 ? -6.619 -3.441 7.898 1.00 79.94 86 LYS A CA 1
ATOM 721 C C . LYS A 1 86 ? -5.727 -3.528 9.134 1.00 79.94 86 LYS A C 1
ATOM 723 O O . LYS A 1 86 ? -5.415 -4.623 9.586 1.00 79.94 86 LYS A O 1
ATOM 728 N N . VAL A 1 87 ? -5.372 -2.383 9.710 1.00 76.81 87 VAL A N 1
ATOM 729 C CA . VAL A 1 87 ? -4.672 -2.342 10.999 1.00 76.81 87 VAL A CA 1
ATOM 730 C C . VAL A 1 87 ? -5.725 -2.238 12.099 1.00 76.81 87 VAL A C 1
ATOM 732 O O . VAL A 1 87 ? -6.509 -1.288 12.130 1.00 76.81 87 VAL A O 1
ATOM 735 N N . SER A 1 88 ? -5.785 -3.233 12.983 1.00 73.69 88 SER A N 1
ATOM 736 C CA . SER A 1 88 ? -6.703 -3.256 14.126 1.00 73.69 88 SER A CA 1
ATOM 737 C C . SER A 1 88 ? -5.949 -3.156 15.447 1.00 73.69 88 SER A C 1
ATOM 739 O O . SER A 1 88 ? -4.969 -3.860 15.661 1.00 73.69 88 SER A O 1
ATOM 741 N N . GLY A 1 89 ? -6.456 -2.317 16.353 1.00 73.75 89 GLY A N 1
ATOM 742 C CA . GLY A 1 89 ? -5.920 -2.158 17.704 1.00 73.75 89 GLY A CA 1
ATOM 743 C C . GLY A 1 89 ? -4.897 -1.026 17.828 1.00 73.75 89 GLY A C 1
ATOM 744 O O . GLY A 1 89 ? -4.002 -0.863 16.999 1.00 73.75 89 GLY A O 1
ATOM 745 N N . LYS A 1 90 ? -5.025 -0.240 18.905 1.00 69.31 90 LYS A N 1
ATOM 746 C CA . LYS A 1 90 ? -4.148 0.911 19.189 1.00 69.31 90 LYS A CA 1
ATOM 747 C C . LYS A 1 90 ? -2.689 0.485 19.390 1.00 69.31 90 LYS A C 1
ATOM 749 O O . LYS A 1 90 ? -1.787 1.165 18.917 1.00 69.31 90 LYS A O 1
ATOM 754 N N . ARG A 1 91 ? -2.464 -0.670 20.031 1.00 73.31 91 ARG A N 1
ATOM 755 C CA . ARG A 1 91 ? -1.125 -1.230 20.276 1.00 73.31 91 ARG A CA 1
ATOM 756 C C . ARG A 1 91 ? -0.429 -1.647 18.982 1.00 73.31 91 ARG A C 1
ATOM 758 O O . ARG A 1 91 ? 0.708 -1.254 18.766 1.00 73.31 91 ARG A O 1
ATOM 765 N N . ALA A 1 92 ? -1.128 -2.371 18.104 1.00 70.06 92 ALA A N 1
ATOM 766 C CA . ALA A 1 92 ? -0.584 -2.772 16.809 1.00 70.06 92 ALA A CA 1
ATOM 767 C C . ALA A 1 92 ? -0.192 -1.547 15.975 1.00 70.06 92 ALA A C 1
ATOM 769 O O . ALA A 1 92 ? 0.900 -1.512 15.425 1.00 70.06 92 ALA A O 1
ATOM 770 N N . LEU A 1 93 ? -1.036 -0.512 15.959 1.00 71.50 93 LEU A N 1
ATOM 771 C CA . LEU A 1 93 ? -0.736 0.755 15.297 1.00 71.50 93 LEU A CA 1
ATOM 772 C C . LEU A 1 93 ? 0.488 1.463 15.898 1.00 71.50 93 LEU A C 1
ATOM 774 O O . LEU A 1 93 ? 1.346 1.909 15.145 1.00 71.50 93 LEU A O 1
ATOM 778 N N . ALA A 1 94 ? 0.578 1.566 17.225 1.00 71.44 94 ALA A N 1
ATOM 779 C CA . ALA A 1 94 ? 1.696 2.225 17.901 1.00 71.44 94 ALA A CA 1
ATOM 780 C C . ALA A 1 94 ? 3.022 1.493 17.655 1.00 71.44 94 ALA A C 1
ATOM 782 O O . ALA A 1 94 ? 4.002 2.121 17.265 1.00 71.44 94 ALA A O 1
ATOM 783 N N . SER A 1 95 ? 3.041 0.164 17.791 1.00 74.06 95 SER A N 1
ATOM 784 C CA . SER A 1 95 ? 4.211 -0.657 17.460 1.00 74.06 95 SER A CA 1
ATOM 785 C C . SER A 1 95 ? 4.586 -0.544 15.983 1.00 74.06 95 SER A C 1
ATOM 787 O O . SER A 1 95 ? 5.768 -0.500 15.651 1.00 74.06 95 SER A O 1
ATOM 789 N N . TYR A 1 96 ? 3.590 -0.453 15.098 1.00 72.50 96 TYR A N 1
ATOM 790 C CA . TYR A 1 96 ? 3.812 -0.244 13.673 1.00 72.50 96 TYR A CA 1
ATOM 791 C C . TYR A 1 96 ? 4.482 1.112 13.432 1.00 72.50 96 TYR A C 1
ATOM 793 O O . TYR A 1 96 ? 5.585 1.159 12.903 1.00 72.50 96 TYR A O 1
ATOM 801 N N . LEU A 1 97 ? 3.8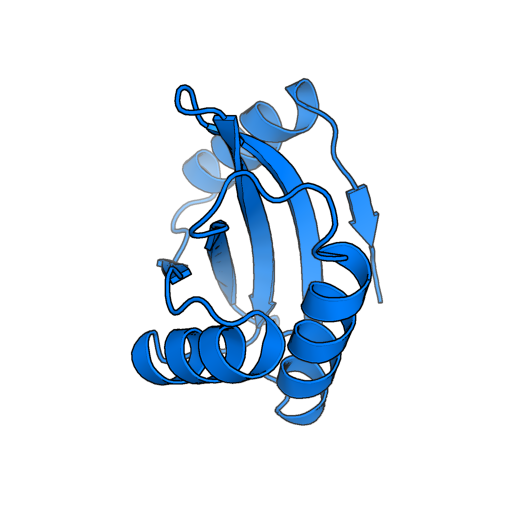77 2.208 13.894 1.00 70.62 97 LEU A N 1
ATOM 802 C CA . LEU A 1 97 ? 4.430 3.559 13.777 1.00 70.62 97 LEU A CA 1
ATOM 803 C C . LEU A 1 97 ? 5.842 3.663 14.369 1.00 70.62 97 LEU A C 1
ATOM 805 O O . LEU A 1 97 ? 6.718 4.225 13.718 1.00 70.62 97 LEU A O 1
ATOM 809 N N . ALA A 1 98 ? 6.085 3.072 15.542 1.00 73.56 98 ALA A N 1
ATOM 810 C CA . ALA A 1 98 ? 7.395 3.061 16.195 1.00 73.56 98 ALA A CA 1
ATOM 811 C C . ALA A 1 98 ? 8.460 2.321 15.369 1.00 73.56 98 ALA A C 1
ATOM 813 O O . ALA A 1 98 ? 9.564 2.833 15.192 1.00 73.56 98 ALA A O 1
ATOM 814 N N . LYS A 1 99 ? 8.116 1.156 14.798 1.00 72.44 99 LYS A N 1
ATOM 815 C CA . LYS A 1 99 ? 9.009 0.399 13.905 1.00 72.44 99 LYS A CA 1
ATOM 816 C C . LYS A 1 99 ? 9.440 1.222 12.691 1.00 72.44 99 LYS A C 1
ATOM 818 O O . LYS A 1 99 ? 10.566 1.068 12.235 1.00 72.44 99 LYS A O 1
ATOM 823 N N . TYR A 1 100 ? 8.554 2.048 12.133 1.00 68.88 100 TYR A N 1
ATOM 824 C CA . TYR A 1 100 ? 8.899 2.849 10.953 1.00 68.88 100 TYR A CA 1
ATOM 825 C C . TYR A 1 100 ? 9.522 4.195 11.311 1.00 68.88 100 TYR A C 1
ATOM 827 O O . TYR A 1 100 ? 10.326 4.695 10.529 1.00 68.88 100 TYR A O 1
ATOM 835 N N . ALA A 1 101 ? 9.238 4.746 12.495 1.00 66.00 101 ALA A N 1
ATOM 836 C CA . ALA A 1 101 ? 9.899 5.949 13.001 1.00 66.00 101 ALA A CA 1
ATOM 837 C C . ALA A 1 101 ? 11.415 5.759 13.076 1.00 66.00 101 ALA A C 1
ATOM 839 O O . ALA A 1 101 ? 12.160 6.653 12.685 1.00 66.00 101 ALA A O 1
ATOM 840 N N . SER A 1 102 ? 11.871 4.563 13.456 1.00 71.00 102 SER A N 1
ATOM 841 C CA . SER A 1 102 ? 13.296 4.224 13.486 1.00 71.00 102 SER A CA 1
ATOM 842 C C . SER A 1 102 ? 13.931 3.987 12.109 1.00 71.00 102 SER A C 1
ATOM 844 O O . SER A 1 102 ? 15.153 3.924 12.017 1.00 71.00 102 SER A O 1
ATOM 846 N N . LYS A 1 103 ? 13.142 3.872 11.031 1.00 67.44 103 LYS A N 1
ATOM 847 C CA . LYS A 1 103 ? 13.622 3.572 9.666 1.00 67.44 103 LYS A CA 1
ATOM 848 C C . LYS A 1 103 ? 13.630 4.774 8.715 1.00 67.44 103 LYS A C 1
ATOM 850 O O . LYS A 1 103 ? 14.026 4.639 7.562 1.00 67.44 103 LYS A O 1
ATOM 855 N N . GLY A 1 104 ? 13.205 5.945 9.188 1.00 64.50 104 GLY A N 1
ATOM 856 C CA . GLY A 1 104 ? 13.030 7.143 8.370 1.00 64.50 104 GLY A CA 1
ATOM 857 C C . GLY A 1 104 ? 11.603 7.248 7.826 1.00 64.50 104 GLY A C 1
ATOM 858 O O . GLY A 1 104 ? 11.161 6.466 6.979 1.00 64.50 104 GLY A O 1
ATOM 859 N N . ILE A 1 105 ? 10.869 8.245 8.320 1.00 63.38 105 ILE A N 1
ATOM 860 C CA . ILE A 1 105 ? 9.485 8.525 7.933 1.00 63.38 105 ILE A CA 1
ATOM 861 C C . ILE A 1 105 ? 9.439 9.755 7.030 1.00 63.38 105 ILE A C 1
ATOM 863 O O . ILE A 1 105 ? 10.044 10.782 7.321 1.00 63.38 105 ILE A O 1
ATOM 867 N N . THR A 1 106 ? 8.641 9.688 5.964 1.00 65.88 106 THR A N 1
ATOM 868 C CA . THR A 1 106 ? 8.125 10.888 5.300 1.00 65.88 106 THR A CA 1
ATOM 869 C C . THR A 1 106 ? 6.626 10.981 5.577 1.00 65.88 106 THR A C 1
ATOM 871 O O . THR A 1 106 ? 5.834 10.194 5.049 1.00 65.88 106 THR A O 1
ATOM 874 N N . ALA A 1 107 ? 6.234 11.928 6.429 1.00 63.09 107 ALA A N 1
ATOM 875 C CA . ALA A 1 107 ? 4.837 12.217 6.730 1.00 63.09 107 ALA A CA 1
ATOM 876 C C . ALA A 1 107 ? 4.338 13.358 5.833 1.00 63.09 107 ALA A C 1
ATOM 878 O O . ALA A 1 107 ? 5.046 14.345 5.633 1.00 63.09 107 ALA A O 1
ATOM 879 N N . ARG A 1 108 ? 3.127 13.224 5.284 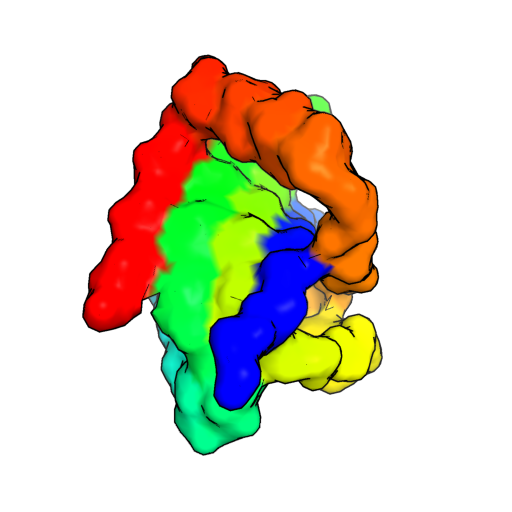1.00 62.03 108 ARG A N 1
ATOM 880 C CA . ARG A 1 108 ? 2.408 14.340 4.665 1.00 62.03 108 ARG A CA 1
ATOM 881 C C . ARG A 1 108 ? 0.982 14.380 5.191 1.00 62.03 108 ARG A C 1
ATOM 883 O O . ARG A 1 108 ? 0.231 13.423 5.023 1.00 62.03 108 ARG A O 1
ATOM 890 N N . THR A 1 109 ? 0.638 15.501 5.805 1.00 53.72 109 THR A N 1
ATOM 891 C CA . THR A 1 109 ? -0.730 15.885 6.152 1.00 53.72 109 THR A CA 1
ATOM 892 C C . THR A 1 109 ? -1.316 16.678 4.988 1.00 53.72 109 THR A C 1
ATOM 894 O O . THR A 1 109 ? -0.585 17.436 4.343 1.00 53.72 109 THR A O 1
ATOM 897 N N . SER A 1 110 ? -2.583 16.424 4.659 1.00 52.94 110 SER A N 1
ATOM 898 C CA . SER A 1 110 ? -3.312 17.194 3.643 1.00 52.94 110 SER A CA 1
ATOM 899 C C . SER A 1 110 ? -3.802 18.519 4.203 1.00 52.94 110 SER A C 1
ATOM 901 O O . SER A 1 110 ? -4.075 18.560 5.424 1.00 52.94 110 SER A O 1
#

pLDDT: mean 79.35, std 11.11, range [44.12, 94.62]

Organism: NCBI:txid412755

Radius of gyration: 13.52 Å; chains: 1; bounding box: 34×26×35 Å